Protein AF-A0AB38JI84-F1 (afdb_monomer)

Radius of gyration: 33.55 Å; Cα contacts (8 Å, |Δi|>4): 55; chains: 1; bounding box: 109×24×63 Å

Foldseek 3Di:
DPPPPCVPDDDDDPVNVLQVCLVVVCVVQVHDSVQKDWDWDQDPNDIDIDIDHDHDDDDPPPPDDDPPPPPPPPDDDDDDDDDDDDD

Solvent-accessible surface area (backbone atoms only — not comparable to full-atom values): 6172 Å² total; per-residue (Å²): 144,80,78,83,84,53,87,86,62,90,82,83,50,70,69,56,52,46,52,51,52,27,49,53,51,14,64,74,67,76,45,60,47,88,62,36,50,70,49,79,50,76,59,91,90,37,87,41,75,48,80,47,67,82,81,86,79,76,68,92,80,77,68,77,81,72,80,79,78,79,76,78,80,77,80,75,81,80,80,81,85,79,80,90,79,90,132

Mean predicted aligned error: 15.89 Å

pLDDT: mean 77.7, std 16.35, range [45.88, 96.38]

Nearest PDB structures (foldseek):
  6u6s-assembly1_B  TM=7.250E-01  e=5.913E-02  Neisseria gonorrhoeae
  2ch0-assembly1_A  TM=2.798E-01  e=2.214E+00  Homo sapiens
  6v92-assembly1_L  TM=4.031E-01  e=8.112E+00  Saccharomyces cerevisiae S288C

Sequence (87 aa):
MADQARHGRTTITSRAVRRVVSAVTAEALDVDASDVSVELDDDGGKLHVTAQAPLRIRPLGGGTAAPARSSAVSARPSPPSAPAASS

Structure (mmCIF, N/CA/C/O backbone):
data_AF-A0AB38JI84-F1
#
_entry.id   AF-A0AB38JI84-F1
#
loop_
_atom_site.group_PDB
_atom_site.id
_atom_site.type_symbol
_atom_site.label_atom_id
_atom_site.label_alt_id
_atom_site.label_comp_id
_atom_site.label_asym_id
_atom_site.label_entity_id
_atom_site.label_seq_id
_atom_site.pdbx_PDB_ins_code
_atom_site.Cartn_x
_atom_site.Cartn_y
_atom_site.Cartn_z
_atom_site.occupancy
_atom_site.B_iso_or_equiv
_atom_site.auth_seq_id
_atom_site.auth_comp_id
_atom_site.auth_asym_id
_atom_site.auth_atom_id
_atom_site.pdbx_PDB_model_num
ATOM 1 N N . MET A 1 1 ? -25.041 12.867 18.229 1.00 45.88 1 MET A N 1
ATOM 2 C CA . MET A 1 1 ? -23.955 12.895 19.234 1.00 45.88 1 MET A CA 1
ATOM 3 C C . MET A 1 1 ? -23.050 11.670 19.067 1.00 45.88 1 MET A C 1
ATOM 5 O O . MET A 1 1 ? -23.272 10.676 19.738 1.00 45.88 1 MET A O 1
ATOM 9 N N . ALA A 1 2 ? -22.079 11.698 18.144 1.00 51.97 2 ALA A N 1
ATOM 10 C CA . ALA A 1 2 ? -21.094 10.607 17.975 1.00 51.97 2 ALA A CA 1
ATOM 11 C C . ALA A 1 2 ? -19.689 11.090 17.544 1.00 51.97 2 ALA A C 1
ATOM 13 O O . ALA A 1 2 ? -18.752 10.300 17.491 1.00 51.97 2 ALA A O 1
ATOM 14 N N . ASP A 1 3 ? -19.530 12.385 17.258 1.00 56.06 3 ASP A N 1
ATOM 15 C CA . ASP A 1 3 ? -18.330 12.928 16.608 1.00 56.06 3 ASP A CA 1
ATOM 16 C C . ASP A 1 3 ? -17.231 13.365 17.602 1.00 56.06 3 ASP A C 1
ATOM 18 O O . ASP A 1 3 ? -16.053 13.450 17.272 1.00 56.06 3 ASP A O 1
ATOM 22 N N . GLN A 1 4 ?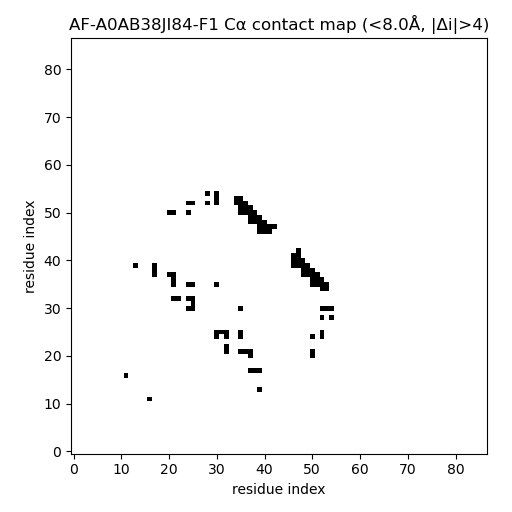 -17.590 13.573 18.873 1.00 57.69 4 GLN A N 1
ATOM 23 C CA . GLN A 1 4 ? -16.695 14.180 19.868 1.00 57.69 4 GLN A CA 1
ATOM 24 C C . GLN A 1 4 ? -15.695 13.201 20.518 1.00 57.69 4 GLN A C 1
ATOM 26 O O . GLN A 1 4 ? -14.777 13.639 21.201 1.00 57.69 4 GLN A O 1
ATOM 31 N N . ALA A 1 5 ? -15.797 11.887 20.281 1.00 55.72 5 ALA A N 1
ATOM 32 C CA . ALA A 1 5 ? -14.964 10.881 20.962 1.00 55.72 5 ALA A CA 1
ATOM 33 C C . ALA A 1 5 ? -13.632 10.527 20.255 1.00 55.72 5 ALA A C 1
ATOM 35 O O . ALA A 1 5 ? -12.893 9.674 20.742 1.00 55.72 5 ALA A O 1
ATOM 36 N N . ARG A 1 6 ? -13.304 11.140 19.105 1.00 59.94 6 ARG A N 1
ATOM 37 C CA . ARG A 1 6 ? -12.113 10.785 18.293 1.00 59.94 6 ARG A CA 1
ATOM 38 C C . ARG A 1 6 ? -10.952 11.783 18.359 1.00 59.94 6 ARG A C 1
ATOM 40 O O . ARG A 1 6 ? -9.976 11.632 17.627 1.00 59.94 6 ARG A O 1
ATOM 47 N N . HIS A 1 7 ? -11.022 12.787 19.226 1.00 59.50 7 HIS A N 1
ATOM 48 C CA . HIS A 1 7 ? -9.958 13.780 19.366 1.00 59.50 7 HIS A CA 1
ATOM 49 C C . HIS A 1 7 ? -8.774 13.150 20.120 1.00 59.50 7 HIS A C 1
ATOM 51 O O . HIS A 1 7 ? -8.772 13.076 21.343 1.00 59.50 7 HIS A O 1
ATOM 57 N N . GLY A 1 8 ? -7.809 12.610 19.364 1.00 71.94 8 GLY A N 1
ATOM 58 C CA . GLY A 1 8 ? -6.583 11.982 19.879 1.00 71.94 8 GLY A CA 1
ATOM 59 C C . GLY A 1 8 ? -6.211 10.634 19.247 1.00 71.94 8 GLY A C 1
ATOM 60 O O . GLY A 1 8 ? -5.138 10.113 19.537 1.00 71.94 8 GLY A O 1
ATOM 61 N N . ARG A 1 9 ? -7.056 10.052 18.380 1.00 74.06 9 ARG A N 1
ATOM 62 C CA . ARG A 1 9 ? -6.741 8.802 17.661 1.00 74.06 9 ARG A CA 1
ATOM 63 C C . ARG A 1 9 ? -6.833 8.984 16.150 1.00 74.06 9 ARG A C 1
ATOM 65 O O . ARG A 1 9 ? -7.923 9.105 15.598 1.00 74.06 9 ARG A O 1
ATOM 72 N N . THR A 1 10 ? -5.688 8.903 15.479 1.00 80.88 10 THR A N 1
ATOM 73 C CA . THR A 1 10 ? -5.619 8.784 14.018 1.00 80.88 10 THR A CA 1
ATOM 74 C C . THR A 1 10 ? -5.818 7.323 13.630 1.00 80.88 10 THR A C 1
ATOM 76 O O . THR A 1 10 ? -5.043 6.462 14.033 1.00 80.88 10 THR A O 1
ATOM 79 N N . THR A 1 11 ? -6.862 7.031 12.854 1.00 86.12 11 THR A N 1
ATOM 80 C CA . THR A 1 11 ? -7.111 5.684 12.320 1.00 86.12 11 THR A CA 1
ATOM 81 C C . THR A 1 11 ? -6.688 5.640 10.860 1.00 86.12 11 THR A C 1
ATOM 83 O O . THR A 1 11 ? -7.283 6.321 10.026 1.00 86.12 11 THR A O 1
ATOM 86 N N . ILE A 1 12 ? -5.687 4.820 10.540 1.00 88.62 12 ILE A N 1
ATOM 87 C CA . ILE A 1 12 ? -5.317 4.522 9.155 1.00 88.62 12 ILE A CA 1
ATOM 88 C C . ILE A 1 12 ? -6.013 3.221 8.767 1.00 88.62 12 ILE A C 1
ATOM 90 O O . ILE A 1 12 ? -5.829 2.189 9.404 1.00 88.62 12 ILE A O 1
ATOM 94 N N . THR A 1 13 ? -6.852 3.272 7.736 1.00 90.44 13 THR A N 1
ATOM 95 C CA . THR A 1 13 ? -7.566 2.074 7.276 1.00 90.44 13 THR A CA 1
ATOM 96 C C . THR A 1 13 ? -6.615 1.123 6.552 1.00 90.44 13 THR A C 1
ATOM 98 O O . THR A 1 13 ? -5.732 1.566 5.819 1.00 90.44 13 THR A O 1
ATOM 101 N N . SER A 1 14 ? -6.844 -0.186 6.668 1.00 90.75 14 SER A N 1
ATOM 102 C CA . SER A 1 14 ? -6.106 -1.208 5.907 1.00 90.75 14 SER A CA 1
ATOM 103 C C . SER A 1 14 ? -6.125 -0.930 4.400 1.00 90.75 14 SER A C 1
ATOM 105 O O . SER A 1 14 ? -5.119 -1.080 3.714 1.00 90.75 14 SER A O 1
ATOM 107 N N . ARG A 1 15 ? -7.251 -0.428 3.882 1.00 90.69 15 ARG A N 1
ATOM 108 C CA . ARG A 1 15 ? -7.385 -0.005 2.484 1.00 90.69 15 ARG A CA 1
ATOM 109 C C . ARG A 1 15 ? -6.450 1.151 2.121 1.00 90.69 15 ARG A C 1
ATOM 111 O O . ARG A 1 15 ? -5.894 1.142 1.025 1.00 90.69 15 ARG A O 1
ATOM 118 N 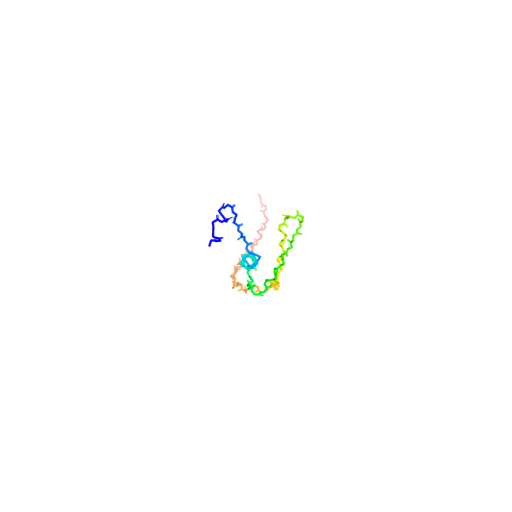N . ALA A 1 16 ? -6.294 2.137 3.005 1.00 93.94 16 ALA A N 1
ATOM 119 C CA . ALA A 1 16 ? -5.365 3.242 2.790 1.00 93.94 16 ALA A CA 1
ATOM 120 C C . ALA A 1 16 ? -3.917 2.738 2.773 1.00 93.94 16 ALA A C 1
ATOM 122 O O . ALA A 1 16 ? -3.185 3.073 1.847 1.00 93.94 16 ALA A O 1
ATOM 123 N N . VAL A 1 17 ? -3.545 1.862 3.715 1.00 93.88 17 VAL A N 1
ATOM 124 C CA . VAL A 1 17 ? -2.210 1.243 3.734 1.00 93.88 17 VAL A CA 1
ATOM 125 C C . VAL A 1 17 ? -1.948 0.475 2.438 1.00 93.88 17 VAL A C 1
ATOM 127 O O . VAL A 1 17 ? -0.948 0.740 1.781 1.00 93.88 17 VAL A O 1
ATOM 130 N N . ARG A 1 18 ? -2.867 -0.405 2.007 1.00 94.38 18 ARG A N 1
ATOM 131 C CA . ARG A 1 18 ? -2.711 -1.176 0.756 1.00 94.38 18 ARG A CA 1
ATOM 132 C C . ARG A 1 18 ? -2.493 -0.279 -0.457 1.00 94.38 18 ARG A C 1
ATOM 134 O O . ARG A 1 18 ? -1.636 -0.578 -1.277 1.00 94.38 18 ARG A O 1
ATOM 141 N N . ARG A 1 19 ? -3.244 0.822 -0.566 1.00 93.94 19 ARG A N 1
ATOM 142 C CA . ARG A 1 19 ? -3.101 1.772 -1.679 1.00 93.94 19 ARG A CA 1
ATOM 143 C C . ARG A 1 19 ? -1.757 2.486 -1.671 1.00 93.94 19 ARG A C 1
ATOM 145 O O . ARG A 1 19 ? -1.140 2.593 -2.721 1.00 93.94 19 ARG A O 1
ATOM 152 N N . VAL A 1 20 ? -1.321 2.970 -0.509 1.00 95.50 20 VAL A N 1
ATOM 153 C CA . VAL A 1 20 ? -0.039 3.676 -0.385 1.00 95.50 20 VAL A CA 1
ATOM 154 C C . VAL A 1 20 ? 1.115 2.729 -0.687 1.00 95.50 20 VAL A C 1
ATOM 156 O O . VAL A 1 20 ? 1.974 3.066 -1.489 1.00 95.50 20 VAL A O 1
ATOM 159 N N . VAL A 1 21 ? 1.104 1.528 -0.107 1.00 95.62 21 VAL A N 1
ATOM 160 C CA . VAL A 1 21 ? 2.149 0.521 -0.335 1.00 95.62 21 VAL A CA 1
ATOM 161 C C . VAL A 1 21 ? 2.188 0.109 -1.804 1.00 95.62 21 VAL A C 1
ATOM 163 O O . VAL A 1 21 ? 3.254 0.144 -2.399 1.00 95.62 21 VAL A O 1
ATOM 166 N N . SER A 1 22 ? 1.037 -0.197 -2.413 1.00 95.12 22 SER A N 1
ATOM 167 C CA . SER A 1 22 ? 0.954 -0.537 -3.841 1.00 95.12 22 SER A CA 1
ATOM 168 C C . SER A 1 22 ? 1.535 0.572 -4.725 1.00 95.12 22 SER A C 1
ATOM 170 O O . SER A 1 22 ? 2.371 0.281 -5.575 1.00 95.12 22 SER A O 1
ATOM 172 N N . ALA A 1 23 ? 1.177 1.837 -4.479 1.00 95.56 23 ALA A N 1
ATOM 173 C CA . ALA A 1 23 ? 1.694 2.968 -5.247 1.00 95.56 23 ALA A CA 1
ATOM 174 C C . ALA A 1 23 ? 3.210 3.164 -5.070 1.00 95.56 23 ALA A C 1
ATOM 176 O O . ALA A 1 23 ? 3.923 3.303 -6.058 1.00 95.56 23 ALA A O 1
ATOM 177 N N . VAL A 1 24 ? 3.708 3.125 -3.830 1.00 95.88 24 VAL A N 1
ATOM 178 C CA . VAL A 1 24 ? 5.139 3.310 -3.533 1.00 95.88 24 VAL A CA 1
ATOM 179 C C . VAL A 1 24 ? 5.974 2.161 -4.097 1.00 95.88 24 VAL A C 1
ATOM 181 O O . VAL A 1 24 ? 7.045 2.391 -4.649 1.00 95.88 24 VAL A O 1
ATOM 184 N N . THR A 1 25 ? 5.498 0.919 -3.987 1.00 94.06 25 THR A N 1
ATOM 185 C CA . THR A 1 25 ? 6.179 -0.247 -4.563 1.00 94.06 25 THR A CA 1
ATOM 186 C C . THR A 1 25 ? 6.187 -0.189 -6.089 1.00 94.06 25 THR A C 1
ATOM 188 O O . THR A 1 25 ? 7.221 -0.470 -6.688 1.00 94.06 25 THR A O 1
ATOM 191 N N . ALA A 1 26 ? 5.072 0.201 -6.711 1.00 93.62 26 ALA A N 1
ATOM 192 C CA . ALA A 1 26 ? 4.974 0.367 -8.158 1.00 93.62 26 ALA A CA 1
ATOM 193 C C . ALA A 1 26 ? 5.962 1.414 -8.684 1.00 93.62 26 ALA A C 1
ATOM 195 O O . ALA A 1 26 ? 6.714 1.144 -9.616 1.00 93.62 26 ALA A O 1
ATOM 196 N N . GLU A 1 27 ? 6.016 2.572 -8.023 1.00 92.31 27 GLU A N 1
ATOM 197 C CA . GLU A 1 27 ? 6.949 3.650 -8.344 1.00 92.31 27 GLU A CA 1
ATOM 198 C C . GLU A 1 27 ? 8.410 3.218 -8.156 1.00 92.31 27 GLU A C 1
ATOM 200 O O . GLU A 1 27 ? 9.240 3.427 -9.037 1.00 92.31 27 GLU A O 1
ATOM 205 N N . ALA A 1 28 ? 8.730 2.572 -7.031 1.00 92.62 28 ALA A N 1
ATOM 206 C CA . ALA A 1 28 ? 10.098 2.166 -6.718 1.00 92.62 28 ALA A CA 1
ATOM 207 C C . ALA A 1 28 ? 10.636 1.063 -7.644 1.00 92.62 28 ALA A C 1
ATOM 209 O O . ALA A 1 28 ? 11.846 0.986 -7.862 1.00 92.62 28 ALA A O 1
ATOM 210 N N . 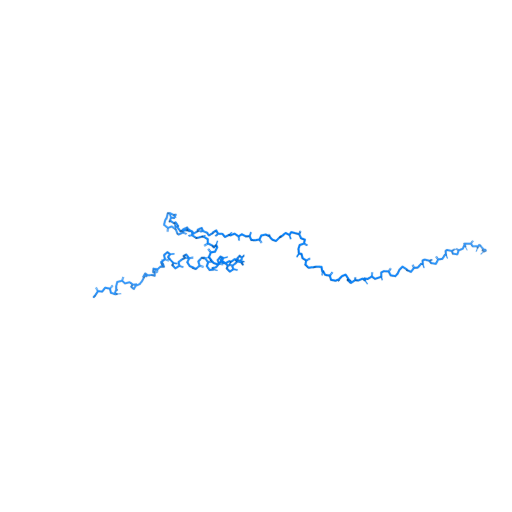LEU A 1 29 ? 9.759 0.190 -8.149 1.00 91.19 29 LEU A N 1
ATOM 211 C CA . LEU A 1 29 ? 10.130 -0.959 -8.978 1.00 91.19 29 LEU A CA 1
ATOM 212 C C . LEU A 1 29 ? 9.834 -0.766 -10.472 1.00 91.19 29 LEU A C 1
ATOM 214 O O . LEU A 1 29 ? 10.114 -1.679 -11.247 1.00 91.19 29 LEU A O 1
ATOM 218 N N . ASP A 1 30 ? 9.307 0.395 -10.873 1.00 90.31 30 ASP A N 1
ATOM 219 C CA . ASP A 1 30 ? 8.890 0.706 -12.250 1.00 90.31 30 ASP A CA 1
ATOM 220 C C . ASP A 1 30 ? 7.924 -0.354 -12.826 1.00 90.31 30 ASP A C 1
ATOM 222 O O . ASP A 1 30 ? 8.108 -0.892 -13.921 1.00 90.31 30 ASP A O 1
ATOM 226 N N . VAL A 1 31 ? 6.896 -0.704 -12.044 1.00 91.69 31 VAL A N 1
ATOM 227 C CA . VAL A 1 31 ? 5.834 -1.659 -12.421 1.00 91.69 31 VAL A CA 1
ATOM 228 C C . VAL A 1 31 ? 4.451 -1.015 -12.312 1.00 91.69 31 VAL A C 1
ATOM 230 O O . VAL A 1 31 ? 4.292 0.021 -11.671 1.00 91.69 31 VAL A O 1
ATOM 233 N N . ASP A 1 32 ? 3.426 -1.625 -12.914 1.00 90.81 32 ASP A N 1
ATOM 234 C CA . ASP A 1 32 ? 2.048 -1.148 -12.753 1.00 90.81 32 ASP A CA 1
ATOM 235 C C . ASP A 1 32 ? 1.535 -1.453 -11.336 1.00 90.81 32 ASP A C 1
ATOM 237 O O . ASP A 1 32 ? 1.741 -2.546 -10.806 1.00 90.81 32 ASP A O 1
ATOM 241 N N . ALA A 1 33 ? 0.822 -0.508 -10.719 1.00 89.00 33 ALA A N 1
ATOM 242 C CA . ALA A 1 33 ? 0.243 -0.695 -9.387 1.00 89.00 33 ALA A CA 1
ATOM 243 C C . ALA A 1 33 ? -0.757 -1.864 -9.323 1.00 89.00 33 ALA A C 1
ATOM 245 O O . ALA A 1 33 ? -0.938 -2.458 -8.259 1.00 89.00 33 ALA A O 1
ATOM 246 N N . SER A 1 34 ? -1.374 -2.213 -10.455 1.00 89.94 34 SER A N 1
ATOM 247 C CA . SER A 1 34 ? -2.283 -3.355 -10.595 1.00 89.94 34 SER A CA 1
ATOM 248 C C . SER A 1 34 ? -1.557 -4.701 -10.525 1.00 89.94 34 SER A C 1
ATOM 250 O O . SER A 1 34 ? -2.177 -5.698 -10.162 1.00 89.94 34 SER A O 1
ATOM 252 N N . ASP A 1 35 ? -0.254 -4.727 -10.829 1.00 91.62 35 ASP A N 1
ATOM 253 C CA . ASP A 1 35 ? 0.596 -5.922 -10.758 1.00 91.62 35 ASP A CA 1
ATOM 254 C C . ASP A 1 35 ? 1.199 -6.129 -9.353 1.00 91.62 35 ASP A C 1
ATOM 256 O O . ASP A 1 35 ? 1.843 -7.148 -9.089 1.00 91.62 35 ASP A O 1
ATOM 260 N N . VAL A 1 36 ? 0.991 -5.181 -8.430 1.00 92.56 36 VAL A N 1
ATOM 261 C CA . VAL A 1 36 ? 1.484 -5.259 -7.050 1.00 92.56 36 VAL A CA 1
ATOM 262 C C . VAL A 1 36 ? 0.443 -5.918 -6.146 1.00 92.56 36 VAL A C 1
ATOM 264 O O . VAL A 1 36 ? -0.647 -5.391 -5.923 1.00 92.56 36 VAL A O 1
ATOM 267 N N . SER A 1 37 ? 0.812 -7.047 -5.546 1.00 93.69 37 SER A N 1
ATOM 268 C CA . SER A 1 37 ? 0.018 -7.719 -4.514 1.00 93.69 37 SER A CA 1
ATOM 269 C C . SER A 1 37 ? 0.478 -7.281 -3.125 1.00 93.69 37 SER A C 1
ATOM 271 O O . SER A 1 37 ? 1.669 -7.317 -2.824 1.00 93.69 37 SER A O 1
ATOM 273 N N . VAL A 1 38 ? -0.460 -6.855 -2.272 1.00 95.19 38 VAL A N 1
ATOM 274 C CA . VAL A 1 38 ? -0.166 -6.375 -0.911 1.00 95.19 38 VAL A CA 1
ATOM 275 C C . VAL A 1 38 ? -0.971 -7.153 0.120 1.00 95.19 38 VAL A C 1
ATOM 277 O O . VAL A 1 38 ? -2.205 -7.145 0.096 1.00 95.19 38 VAL A O 1
ATOM 280 N N . GLU A 1 39 ? -0.264 -7.740 1.075 1.00 94.88 39 GLU A N 1
ATOM 281 C CA . GLU A 1 39 ? -0.819 -8.447 2.221 1.00 94.88 39 GLU A CA 1
ATOM 282 C C . GLU A 1 39 ? -0.507 -7.686 3.518 1.00 94.88 39 GLU A C 1
ATOM 284 O O . GLU A 1 39 ? 0.537 -7.043 3.652 1.00 94.88 39 GLU A O 1
ATOM 289 N N . LEU A 1 40 ? -1.466 -7.696 4.445 1.00 93.94 40 LEU A N 1
ATOM 290 C CA . LEU A 1 40 ? -1.386 -7.004 5.731 1.00 93.94 40 LEU A CA 1
ATOM 291 C C . LEU A 1 40 ? -1.706 -8.006 6.827 1.00 93.94 40 LEU A C 1
ATOM 293 O O . LEU A 1 40 ? -2.771 -8.621 6.763 1.00 93.94 40 LEU A O 1
ATOM 297 N N . ASP A 1 41 ? -0.842 -8.082 7.827 1.00 92.38 41 ASP A N 1
ATOM 298 C CA . ASP A 1 41 ? -0.989 -8.967 8.977 1.00 92.38 41 ASP A CA 1
ATOM 299 C C . ASP A 1 41 ? -0.624 -8.228 10.279 1.00 92.38 41 ASP A C 1
ATOM 301 O O . ASP A 1 41 ? 0.021 -7.172 10.242 1.00 92.38 41 ASP A O 1
ATOM 305 N N . ASP A 1 42 ? -1.079 -8.739 11.423 1.00 89.38 42 ASP A N 1
ATOM 306 C CA . ASP A 1 42 ? -0.697 -8.229 12.744 1.00 89.38 42 ASP A CA 1
ATOM 307 C C . ASP A 1 42 ? 0.300 -9.199 13.376 1.00 89.38 42 ASP A C 1
ATOM 309 O O . ASP A 1 42 ? -0.036 -10.334 13.702 1.00 89.38 42 ASP A O 1
ATOM 313 N N . ASP A 1 43 ? 1.526 -8.729 13.573 1.00 91.62 43 ASP A N 1
ATOM 314 C CA . ASP A 1 43 ? 2.585 -9.488 14.226 1.00 91.62 43 ASP A CA 1
ATOM 315 C C . ASP A 1 43 ? 2.805 -8.943 15.640 1.00 91.62 43 ASP A C 1
ATOM 317 O O . ASP A 1 43 ? 3.592 -8.019 15.876 1.00 91.62 43 ASP A O 1
ATOM 321 N N . GLY A 1 44 ? 2.033 -9.469 16.594 1.00 84.44 44 GLY A N 1
ATOM 322 C CA . GLY A 1 44 ? 2.168 -9.135 18.013 1.00 84.44 44 GLY A CA 1
ATOM 323 C C . GLY A 1 44 ? 1.907 -7.657 18.321 1.00 84.44 44 GLY A C 1
ATOM 324 O O . GLY A 1 44 ? 2.640 -7.050 19.106 1.00 84.44 44 GLY A O 1
ATOM 325 N N . GLY A 1 45 ? 0.891 -7.061 17.689 1.00 87.56 45 GLY A N 1
ATOM 326 C CA . GLY A 1 45 ? 0.566 -5.639 17.816 1.00 87.56 45 GLY A CA 1
ATOM 327 C C . GLY A 1 45 ? 1.415 -4.716 16.937 1.00 87.56 45 GLY A C 1
ATOM 328 O O . GLY A 1 45 ? 1.345 -3.491 17.088 1.00 87.56 45 GLY A O 1
ATOM 329 N N . LYS A 1 46 ? 2.228 -5.276 16.033 1.00 89.56 46 LYS A N 1
ATOM 330 C CA . LYS A 1 46 ? 2.913 -4.536 14.968 1.00 89.56 46 LYS A CA 1
ATOM 331 C C . LYS A 1 46 ? 2.224 -4.796 13.640 1.00 89.56 46 LYS A C 1
ATOM 333 O O . LYS A 1 46 ? 1.812 -5.909 13.342 1.00 89.56 46 LYS A O 1
ATOM 338 N N . LEU A 1 47 ? 2.185 -3.771 12.797 1.00 90.81 47 LEU A N 1
ATOM 339 C CA . LEU A 1 47 ? 1.713 -3.925 11.430 1.00 90.81 47 LEU A CA 1
ATOM 340 C C . LEU A 1 47 ? 2.794 -4.596 10.576 1.00 90.81 47 LEU A C 1
ATOM 342 O O . LEU A 1 47 ? 3.835 -3.990 10.316 1.00 90.81 47 LEU A O 1
ATOM 346 N N . HIS A 1 48 ? 2.523 -5.809 10.104 1.00 94.94 48 HIS A N 1
ATOM 347 C CA . HIS A 1 48 ? 3.343 -6.497 9.118 1.00 94.94 48 HIS A CA 1
ATOM 348 C C . HIS A 1 48 ? 2.751 -6.267 7.721 1.00 94.94 48 HIS A C 1
ATOM 350 O O . HIS A 1 48 ? 1.560 -6.468 7.483 1.00 94.94 48 HIS A O 1
ATOM 356 N N . VAL A 1 49 ? 3.583 -5.802 6.788 1.00 94.75 49 VAL A N 1
ATOM 357 C CA . VAL A 1 49 ? 3.199 -5.544 5.397 1.00 94.75 49 VAL A CA 1
ATOM 358 C C . VAL A 1 49 ? 4.097 -6.351 4.472 1.00 94.75 49 VAL A C 1
ATOM 360 O O . VAL A 1 49 ? 5.315 -6.193 4.513 1.00 94.75 49 VAL A O 1
ATOM 363 N N . THR A 1 50 ? 3.496 -7.159 3.601 1.00 96.38 50 THR A N 1
ATOM 364 C CA . THR A 1 50 ? 4.211 -7.863 2.530 1.00 96.38 50 THR A CA 1
ATOM 365 C C . THR A 1 50 ? 3.752 -7.318 1.182 1.00 96.38 50 THR A C 1
ATOM 367 O O . THR A 1 50 ? 2.562 -7.343 0.878 1.00 96.38 50 THR A O 1
ATOM 370 N N . ALA A 1 51 ? 4.688 -6.816 0.374 1.00 94.94 51 ALA A N 1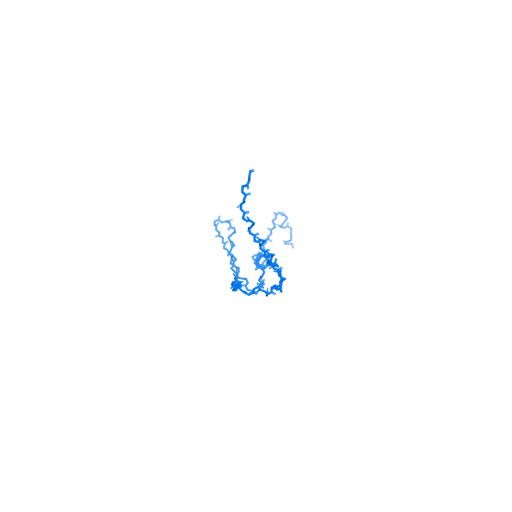
ATOM 371 C CA . ALA A 1 51 ? 4.431 -6.349 -0.986 1.00 94.94 51 ALA A CA 1
ATOM 372 C C . ALA A 1 51 ? 5.184 -7.231 -1.986 1.00 94.94 51 ALA A C 1
ATOM 374 O O . ALA A 1 51 ? 6.390 -7.437 -1.861 1.00 94.94 51 ALA A O 1
ATOM 375 N N . GLN A 1 52 ? 4.463 -7.752 -2.972 1.00 95.44 52 GLN A N 1
ATOM 376 C CA . GLN A 1 52 ? 4.989 -8.618 -4.019 1.00 95.44 52 GLN A CA 1
ATOM 377 C C . GLN A 1 52 ? 4.734 -7.969 -5.374 1.00 95.44 52 GLN A C 1
ATOM 379 O O . GLN A 1 52 ? 3.621 -7.528 -5.652 1.00 95.44 52 GLN A O 1
ATOM 384 N N . ALA A 1 53 ? 5.762 -7.920 -6.215 1.00 94.19 53 ALA A N 1
ATOM 385 C CA . ALA A 1 53 ? 5.687 -7.324 -7.540 1.00 94.19 53 ALA A CA 1
ATOM 386 C C . ALA A 1 53 ? 6.557 -8.109 -8.538 1.00 94.19 53 ALA A C 1
ATOM 388 O O . ALA A 1 53 ? 7.669 -8.519 -8.184 1.00 94.19 53 ALA A O 1
ATOM 389 N N . PRO A 1 54 ? 6.090 -8.322 -9.780 1.00 89.25 54 PRO A N 1
ATOM 390 C CA . PRO A 1 54 ? 6.863 -9.009 -10.806 1.00 89.25 54 PRO A CA 1
ATOM 391 C C . PRO A 1 54 ? 7.954 -8.097 -11.387 1.00 89.25 54 PRO A C 1
ATOM 393 O O . PRO A 1 54 ? 7.663 -7.078 -12.006 1.00 89.25 54 PRO A O 1
ATOM 396 N N . LEU A 1 55 ? 9.225 -8.489 -11.260 1.00 86.62 55 LEU A N 1
ATOM 397 C CA . LEU A 1 55 ? 10.347 -7.748 -11.846 1.00 86.62 55 LEU A CA 1
ATOM 398 C C . LEU A 1 55 ? 10.613 -8.184 -13.293 1.00 86.62 55 LEU A C 1
ATOM 400 O O . LEU A 1 55 ? 10.913 -9.347 -13.572 1.00 86.62 55 LEU A O 1
ATOM 404 N N . ARG A 1 56 ? 10.551 -7.231 -14.228 1.00 79.31 56 ARG A N 1
ATOM 405 C CA . ARG A 1 56 ? 10.875 -7.450 -15.646 1.00 79.31 56 ARG A CA 1
ATOM 406 C C . ARG A 1 56 ? 12.394 -7.444 -15.833 1.00 79.31 56 ARG A C 1
ATOM 408 O O . ARG A 1 56 ? 13.011 -6.390 -15.966 1.00 79.31 56 ARG A O 1
ATOM 415 N N . ILE A 1 57 ? 13.010 -8.620 -15.896 1.00 82.31 57 ILE A N 1
ATOM 416 C CA . ILE A 1 57 ? 14.437 -8.728 -16.224 1.00 82.31 57 ILE A CA 1
ATOM 417 C C . ILE A 1 57 ? 14.604 -8.550 -17.737 1.00 82.31 57 ILE A C 1
ATOM 419 O O . ILE A 1 57 ? 14.100 -9.351 -18.526 1.00 82.31 57 ILE A O 1
ATOM 423 N N . ARG A 1 58 ? 15.314 -7.497 -18.161 1.00 76.56 58 ARG A N 1
ATOM 424 C CA . ARG A 1 58 ? 15.701 -7.345 -19.570 1.00 76.56 58 ARG A CA 1
ATOM 425 C C . ARG A 1 58 ? 16.812 -8.347 -19.902 1.00 76.56 58 ARG A C 1
ATOM 427 O O . ARG A 1 58 ? 17.761 -8.460 -19.124 1.00 76.56 58 ARG A O 1
ATOM 434 N N . PRO A 1 59 ? 16.740 -9.048 -21.045 1.00 78.25 59 PRO A N 1
ATOM 435 C CA . PRO A 1 59 ? 17.815 -9.933 -21.463 1.00 78.25 59 PRO A CA 1
ATOM 436 C C . PRO A 1 59 ? 19.112 -9.139 -21.653 1.00 78.25 59 PRO A C 1
ATOM 438 O O . PRO A 1 59 ? 19.129 -8.061 -22.257 1.00 78.25 59 PRO A O 1
ATOM 441 N N . LEU A 1 60 ? 20.207 -9.688 -21.132 1.00 73.94 60 LEU A N 1
ATOM 442 C CA . LEU A 1 60 ? 21.548 -9.147 -21.326 1.00 73.94 60 LEU A CA 1
ATOM 443 C C . LEU A 1 60 ? 21.869 -9.179 -22.831 1.00 73.94 60 LEU A C 1
ATOM 445 O O . LEU A 1 60 ? 21.851 -10.242 -23.442 1.00 73.94 60 LEU A O 1
ATOM 449 N N . GLY A 1 61 ? 22.118 -8.010 -23.430 1.00 69.25 61 GLY A N 1
ATOM 450 C CA . GLY A 1 61 ? 22.448 -7.868 -24.858 1.00 69.25 61 GLY A CA 1
ATOM 451 C C . GLY A 1 61 ? 21.434 -7.090 -25.707 1.00 69.25 61 GLY A C 1
ATOM 452 O O . GLY A 1 61 ? 21.731 -6.779 -26.853 1.00 69.25 61 GLY A O 1
ATOM 453 N N . GLY A 1 62 ? 20.274 -6.708 -25.159 1.00 62.00 62 GLY A N 1
ATOM 454 C CA . GLY A 1 62 ? 19.268 -5.885 -25.855 1.00 62.00 62 GLY A CA 1
ATOM 455 C C . GLY A 1 62 ? 19.517 -4.369 -25.810 1.00 62.00 62 GLY A C 1
ATOM 456 O O . GLY A 1 62 ? 18.589 -3.587 -26.003 1.00 62.00 62 GLY A O 1
ATOM 457 N N . GLY A 1 63 ? 20.738 -3.940 -25.481 1.00 62.25 63 GLY A N 1
ATOM 458 C CA . GLY A 1 63 ? 21.132 -2.535 -25.533 1.00 62.25 63 GLY A CA 1
ATOM 459 C C . GLY A 1 63 ? 21.407 -2.141 -26.979 1.00 62.25 63 GLY A C 1
ATOM 460 O O . GLY A 1 63 ? 22.234 -2.767 -27.632 1.00 62.25 63 GLY A O 1
ATOM 461 N N . THR A 1 64 ? 20.690 -1.129 -27.467 1.00 60.59 64 THR A N 1
ATOM 462 C CA . THR A 1 64 ? 20.848 -0.529 -28.797 1.00 60.59 64 THR A CA 1
ATOM 463 C C . THR A 1 64 ? 22.312 -0.487 -29.238 1.00 60.59 64 THR A C 1
ATOM 465 O O . THR A 1 64 ? 23.179 -0.028 -28.492 1.00 60.59 64 THR A O 1
ATOM 468 N N . ALA A 1 65 ? 22.590 -0.961 -30.453 1.00 59.47 65 ALA A N 1
ATOM 469 C CA . ALA A 1 65 ? 23.893 -0.803 -31.076 1.00 59.47 65 ALA A CA 1
ATOM 470 C C . ALA A 1 65 ? 24.272 0.685 -31.045 1.00 59.47 65 ALA A C 1
ATOM 472 O O . ALA A 1 65 ? 23.655 1.513 -31.716 1.00 59.47 65 ALA A O 1
ATOM 473 N N . ALA A 1 66 ? 25.268 1.038 -30.234 1.00 57.41 66 ALA A N 1
ATOM 474 C CA . ALA A 1 66 ? 25.955 2.307 -30.386 1.00 57.41 66 ALA A CA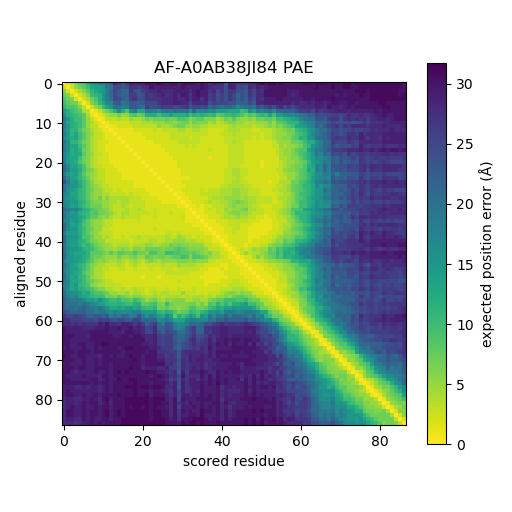 1
ATOM 475 C C . ALA A 1 66 ? 26.589 2.301 -31.789 1.00 57.41 66 ALA A C 1
ATOM 477 O O . ALA A 1 66 ? 27.244 1.310 -32.131 1.00 57.41 66 ALA A O 1
ATOM 478 N N . PRO A 1 67 ? 26.403 3.338 -32.630 1.00 52.53 67 PRO A N 1
ATOM 479 C CA . PRO A 1 67 ? 27.045 3.363 -33.934 1.00 52.53 67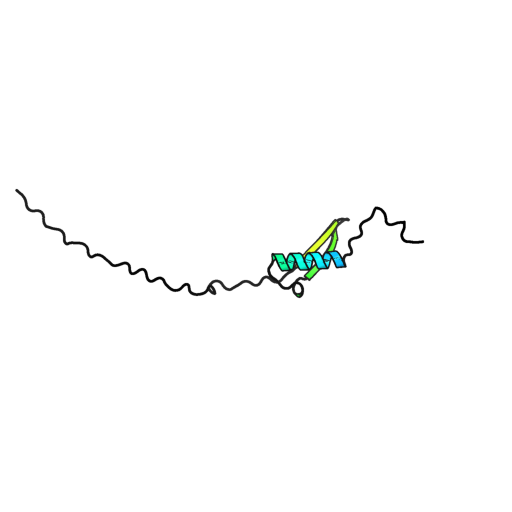 PRO A CA 1
ATOM 480 C C . PRO A 1 67 ? 28.553 3.306 -33.710 1.00 52.53 67 PRO A C 1
ATOM 482 O O . PRO A 1 67 ? 29.119 4.142 -33.001 1.00 52.53 67 PRO A O 1
ATOM 485 N N . ALA A 1 68 ? 29.183 2.284 -34.286 1.00 57.53 68 ALA A N 1
ATOM 486 C CA . ALA A 1 68 ? 30.618 2.097 -34.261 1.00 57.53 68 ALA A CA 1
ATOM 487 C C . ALA A 1 68 ? 31.289 3.383 -34.761 1.00 57.53 68 ALA A C 1
ATOM 489 O O . ALA A 1 68 ? 31.305 3.677 -35.956 1.00 57.53 68 ALA A O 1
ATOM 490 N N . ARG A 1 69 ? 31.848 4.174 -33.840 1.00 58.41 69 ARG A N 1
ATOM 491 C CA . ARG A 1 69 ? 32.825 5.196 -34.203 1.00 58.41 69 ARG A CA 1
ATOM 492 C C . ARG A 1 69 ? 34.075 4.438 -34.615 1.00 58.41 69 ARG A C 1
ATOM 494 O O . ARG A 1 69 ? 34.868 4.029 -33.777 1.00 58.41 69 ARG A O 1
ATOM 501 N N . SER A 1 70 ? 34.183 4.203 -35.917 1.00 56.12 70 SER A N 1
ATOM 502 C CA . SER A 1 70 ? 35.358 3.661 -36.583 1.00 56.12 70 SER A CA 1
ATOM 503 C C . SER A 1 70 ? 36.553 4.583 -36.328 1.00 56.12 70 SER A C 1
ATOM 505 O O . SER A 1 70 ? 36.827 5.496 -37.105 1.00 56.12 70 SER A O 1
ATOM 507 N N . SER A 1 71 ? 37.269 4.372 -35.224 1.00 57.53 71 SER A N 1
ATOM 508 C CA . SER A 1 71 ? 38.622 4.889 -35.066 1.00 57.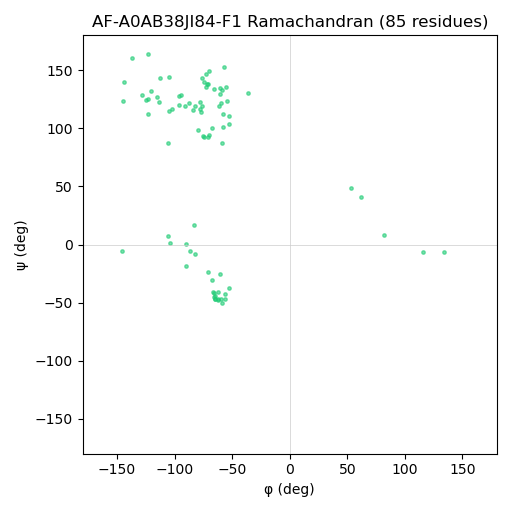53 71 SER A CA 1
ATOM 509 C C . SER A 1 71 ? 39.534 4.026 -35.928 1.00 57.53 71 SER A C 1
ATOM 511 O O . SER A 1 71 ? 40.004 2.971 -35.501 1.00 57.53 71 SER A O 1
ATOM 513 N N . ALA A 1 72 ? 39.746 4.462 -37.168 1.00 57.94 72 ALA A N 1
ATOM 514 C CA . ALA A 1 72 ? 40.834 3.968 -37.991 1.00 57.94 72 ALA A CA 1
ATOM 515 C C . ALA A 1 72 ? 42.145 4.225 -37.233 1.00 57.94 72 ALA A C 1
ATOM 517 O O . ALA A 1 72 ? 42.637 5.353 -37.179 1.00 57.94 72 ALA A O 1
ATOM 518 N N . VAL A 1 73 ? 42.694 3.183 -36.605 1.00 59.91 73 VAL A N 1
ATOM 519 C CA . VAL A 1 73 ? 44.079 3.191 -36.143 1.00 59.91 73 VAL A CA 1
ATOM 520 C C . VAL A 1 73 ? 44.938 3.118 -37.401 1.00 59.91 73 VAL A C 1
ATOM 522 O O . VAL A 1 73 ? 45.148 2.064 -37.993 1.00 59.91 73 VAL A O 1
ATOM 525 N N . SER A 1 74 ? 45.327 4.288 -37.903 1.00 54.12 74 SER A N 1
ATOM 526 C CA . SER A 1 74 ? 46.231 4.395 -39.042 1.00 54.12 74 SER A CA 1
ATOM 527 C C . SER A 1 74 ? 47.596 3.881 -38.591 1.00 54.12 74 SER A C 1
ATOM 529 O O . SER A 1 74 ? 48.322 4.555 -37.859 1.00 54.12 74 SER A O 1
ATOM 531 N N . ALA A 1 75 ? 47.897 2.637 -38.960 1.00 56.22 75 ALA A N 1
ATOM 532 C CA . ALA A 1 75 ? 49.201 2.029 -38.782 1.00 56.22 75 ALA A CA 1
ATOM 533 C C . ALA A 1 75 ? 50.241 2.891 -39.505 1.00 56.22 75 ALA A C 1
ATOM 535 O O . ALA A 1 75 ? 50.248 2.985 -40.732 1.00 56.22 75 ALA A O 1
ATOM 536 N N . ARG A 1 76 ? 51.119 3.540 -38.740 1.00 48.72 76 ARG A N 1
ATOM 537 C CA . ARG A 1 76 ? 52.307 4.185 -39.290 1.00 48.72 76 ARG A CA 1
ATOM 538 C C . ARG A 1 76 ? 53.381 3.097 -39.417 1.00 48.72 76 ARG A C 1
ATOM 540 O O . ARG A 1 76 ? 53.761 2.540 -38.388 1.00 48.72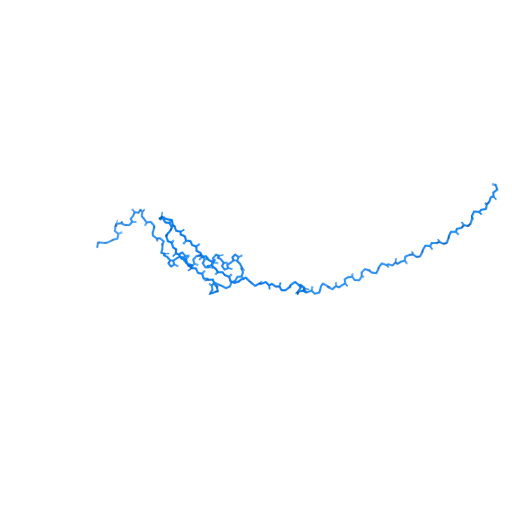 76 ARG A O 1
ATOM 547 N N . PRO A 1 77 ? 53.836 2.741 -40.631 1.00 60.41 77 PRO A N 1
ATOM 548 C CA . PRO A 1 77 ? 54.876 1.735 -40.796 1.00 60.41 77 PRO A CA 1
ATOM 549 C C . PRO A 1 77 ? 56.196 2.235 -40.198 1.00 60.41 77 PRO A C 1
ATOM 551 O O . PRO A 1 77 ? 56.602 3.381 -40.407 1.00 60.41 77 PRO A O 1
ATOM 554 N N . SER A 1 78 ? 56.837 1.358 -39.430 1.00 63.28 78 SER A N 1
ATOM 555 C CA . SER A 1 78 ? 58.167 1.530 -38.850 1.00 63.28 78 SER A CA 1
ATOM 556 C C . SER A 1 78 ? 59.205 1.835 -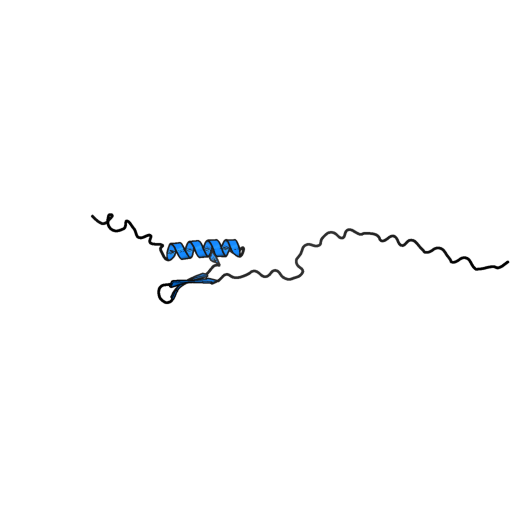39.942 1.00 63.28 78 SER A C 1
ATOM 558 O O . SER A 1 78 ? 59.193 1.162 -40.975 1.00 63.28 78 SER A O 1
ATOM 560 N N . PRO A 1 79 ? 60.120 2.804 -39.756 1.00 70.62 79 PRO A N 1
ATOM 561 C CA . PRO A 1 79 ? 61.234 2.993 -40.681 1.00 70.62 79 PRO A CA 1
ATOM 562 C C . PRO A 1 79 ? 62.244 1.832 -40.566 1.00 70.62 79 PRO A C 1
ATOM 564 O O . PRO A 1 79 ? 62.399 1.268 -39.480 1.00 70.62 79 PRO A O 1
ATOM 567 N N . PRO A 1 80 ? 62.940 1.463 -41.658 1.00 63.25 80 PRO A N 1
ATOM 568 C CA . PRO A 1 80 ? 63.933 0.395 -41.635 1.00 63.25 80 PRO A CA 1
ATOM 569 C C . PRO A 1 80 ? 65.194 0.813 -40.864 1.00 63.25 80 PRO A C 1
ATOM 571 O O . PRO A 1 80 ? 65.694 1.928 -41.018 1.00 63.25 80 PRO A O 1
ATOM 574 N N . SER A 1 81 ? 65.713 -0.114 -40.054 1.00 61.09 81 SER A N 1
ATOM 575 C CA . SER A 1 81 ? 66.998 -0.005 -39.359 1.00 61.09 81 SER A CA 1
ATOM 576 C C . SER A 1 81 ? 68.137 0.286 -40.338 1.00 61.09 81 SER A C 1
ATOM 578 O O . SER A 1 81 ? 68.377 -0.489 -41.264 1.00 61.09 81 SER A O 1
ATOM 580 N N . ALA A 1 82 ? 68.868 1.378 -40.111 1.00 68.81 82 ALA A N 1
ATOM 581 C CA . ALA A 1 82 ? 70.141 1.629 -40.776 1.00 68.81 82 ALA A CA 1
ATOM 582 C C . ALA A 1 82 ? 71.239 0.722 -40.177 1.00 68.81 82 ALA A C 1
ATOM 584 O O . ALA A 1 82 ? 71.262 0.531 -38.957 1.00 68.81 82 ALA A O 1
ATOM 585 N N . PRO A 1 83 ? 72.143 0.152 -40.994 1.00 63.72 83 PRO A N 1
ATOM 586 C CA . PRO A 1 83 ? 73.224 -0.687 -40.501 1.00 63.72 83 PRO A CA 1
ATOM 587 C C . PRO A 1 83 ? 74.345 0.145 -39.869 1.00 63.72 83 PRO A C 1
ATOM 589 O O . PRO A 1 83 ? 74.702 1.223 -40.346 1.00 63.72 83 PRO A O 1
ATOM 592 N N . ALA A 1 84 ? 74.922 -0.412 -38.807 1.00 58.62 84 ALA A N 1
ATOM 593 C CA . ALA A 1 84 ? 76.183 0.019 -38.229 1.00 58.62 84 ALA A CA 1
ATOM 594 C C . ALA A 1 84 ? 77.315 -0.074 -39.265 1.00 58.62 84 ALA A C 1
ATOM 596 O O . ALA A 1 84 ? 77.476 -1.106 -39.917 1.00 58.62 84 ALA A O 1
ATOM 597 N N . ALA A 1 85 ? 78.126 0.977 -39.371 1.00 53.16 85 ALA A N 1
ATOM 598 C CA . ALA A 1 85 ? 79.433 0.922 -40.011 1.00 53.16 85 ALA A CA 1
ATOM 599 C C . ALA A 1 85 ? 80.406 1.852 -39.271 1.00 53.16 85 ALA A C 1
ATOM 601 O O . ALA A 1 85 ? 80.129 3.033 -39.071 1.00 53.16 85 ALA A O 1
ATOM 602 N N . SER A 1 86 ? 81.508 1.246 -38.833 1.00 53.69 86 SER A N 1
ATOM 603 C CA . SER A 1 86 ? 82.651 1.801 -38.110 1.00 53.69 86 SER A CA 1
ATOM 604 C C . SER A 1 86 ? 83.354 2.959 -38.815 1.00 53.69 86 SER A C 1
ATOM 606 O O . SER A 1 86 ? 83.470 2.957 -40.041 1.00 53.69 86 SER A O 1
ATOM 608 N N . SER A 1 87 ? 83.986 3.832 -38.026 1.00 59.53 87 SER A N 1
ATOM 609 C CA . SER A 1 87 ? 85.431 4.141 -38.077 1.00 59.53 87 SER A CA 1
ATOM 610 C C . SER A 1 87 ? 85.853 4.845 -36.793 1.00 59.53 87 SER A C 1
ATOM 612 O O . SER A 1 87 ? 85.070 5.699 -36.324 1.00 59.53 87 SER A O 1
#

Secondary structure (DSSP, 8-state):
--SGGGTT-PPPPHHHHHHHHHHHHHHHHT--GGG-EEEEEEETTEEEEEEE----PPPTT-S-------------PPPPPPPP---